Protein AF-A0A920NUJ2-F1 (afdb_monomer)

Nearest PDB structures (foldseek):
  8rxc-assembly1_F  TM=8.677E-01  e=1.951E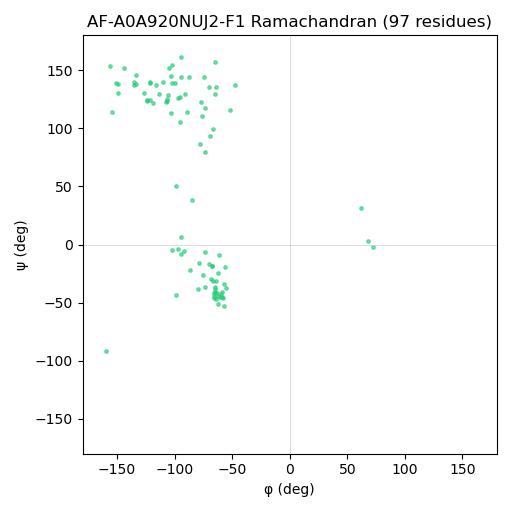-07  Strep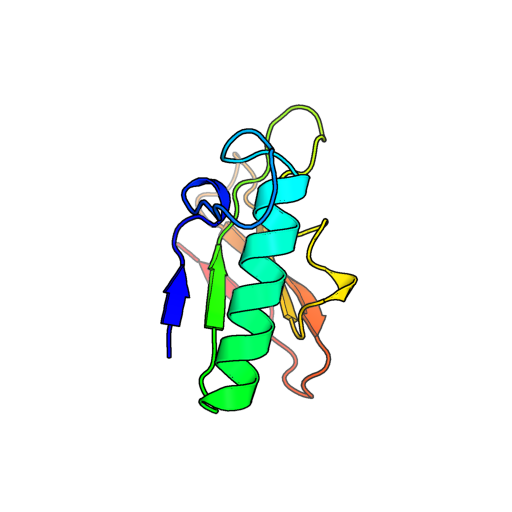tococcus pneumoniae
  4yds-assembly1_A  TM=6.601E-01  e=2.066E-01  Sulfolobus acidocaldarius DSM 639
  8dba-assembly1_L  TM=6.001E-01  e=1.077E-01  Cereibacter sphaeroides
  5ltk-assembly1_A  TM=3.084E-01  e=5.362E+00  Thermochaetoides thermophila DSM 1495
  6qie-assembly1_A  TM=2.986E-01  e=5.723E+00  Thermochaetoides thermophila DSM 1495

Secondary structure (DSSP, 8-state):
-EEES-GGG---TTS---TTSHHHHHHHHHHHHHHHHHHT--EEE--PPPTTS---SHHHHTTTSSEEEEEEE-TTSS-EEEEEEEESSS-----EEE-

pLDDT: mean 84.89, std 12.59, range [47.81, 97.69]

Solvent-accessible surface area (backbone atoms only — not comparable to full-atom values): 6162 Å² total; per-residue (Å²): 115,47,77,42,83,43,46,54,79,44,75,55,89,90,51,100,61,59,75,40,34,66,70,29,41,51,52,48,50,51,51,51,55,51,50,24,66,75,69,75,36,59,72,47,79,32,49,66,80,51,96,82,73,62,58,55,38,56,74,76,42,51,86,80,47,61,64,40,74,44,83,42,67,54,95,92,47,89,42,35,40,49,43,79,80,44,65,78,60,91,75,76,78,76,79,46,80,43,118

Foldseek 3Di:
DEEAQELQQDADPPDPDDRLPLVRSLVSLVVVLVVCVVVVHDYHHDHDQDDPNPGSHVVSCVVVDQWDWDFADDPVDPWTWIDTDHHPDPDDDDIDIHD

Mean predicted aligned error: 5.93 Å

Structure (mmCIF, N/CA/C/O backbone):
data_AF-A0A920NUJ2-F1
#
_entry.id   AF-A0A920NUJ2-F1
#
loop_
_atom_site.group_PDB
_atom_site.id
_atom_site.type_symbol
_atom_site.label_atom_id
_atom_site.label_alt_id
_atom_site.label_comp_id
_atom_site.label_asym_id
_atom_site.label_entity_id
_atom_site.label_seq_id
_atom_site.pdbx_PDB_ins_code
_atom_site.Cartn_x
_atom_site.Cartn_y
_atom_site.Cartn_z
_atom_site.occupancy
_atom_site.B_iso_or_equiv
_atom_site.auth_seq_id
_atom_site.auth_comp_id
_atom_site.auth_asym_id
_atom_site.auth_atom_id
_atom_site.pdbx_PDB_model_num
ATOM 1 N N . MET A 1 1 ? -11.351 -9.003 6.055 1.00 92.31 1 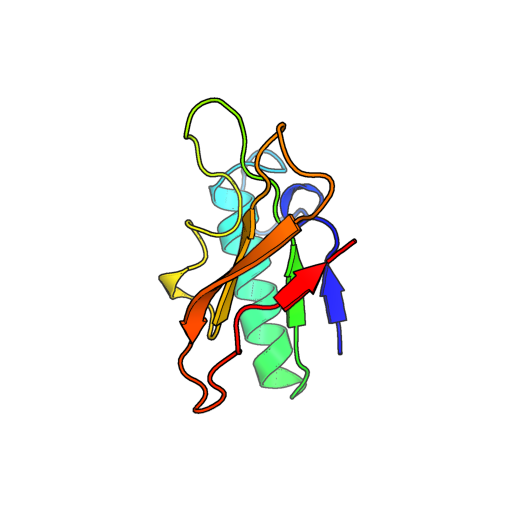MET A N 1
ATOM 2 C CA . MET A 1 1 ? -10.049 -8.631 5.461 1.00 92.31 1 MET A CA 1
ATOM 3 C C . MET A 1 1 ? -10.316 -8.097 4.067 1.00 92.31 1 MET A C 1
ATOM 5 O O . MET A 1 1 ? -11.098 -8.719 3.360 1.00 92.31 1 MET A O 1
ATOM 9 N N . LEU A 1 2 ? -9.716 -6.964 3.705 1.00 96.12 2 LEU A N 1
ATOM 10 C CA . LEU A 1 2 ? -9.812 -6.344 2.380 1.00 96.12 2 LEU A CA 1
ATOM 11 C C . LEU A 1 2 ? -8.422 -6.326 1.735 1.00 96.12 2 LEU A C 1
ATOM 13 O O . LEU A 1 2 ? -7.444 -5.998 2.405 1.00 96.12 2 LEU A O 1
ATOM 17 N N . ILE A 1 3 ? -8.341 -6.659 0.449 1.00 96.19 3 ILE A N 1
ATOM 18 C CA . ILE A 1 3 ? -7.103 -6.593 -0.332 1.00 96.19 3 ILE A CA 1
ATOM 19 C C . ILE A 1 3 ? -7.363 -5.700 -1.542 1.00 96.19 3 ILE A C 1
ATOM 21 O O . ILE A 1 3 ? -8.289 -5.953 -2.309 1.00 96.19 3 ILE A O 1
ATOM 25 N N . LEU A 1 4 ? -6.551 -4.657 -1.693 1.00 93.19 4 LEU A N 1
ATOM 26 C CA . LEU A 1 4 ? -6.557 -3.769 -2.848 1.00 93.19 4 LEU A CA 1
ATOM 27 C C . LEU A 1 4 ? -5.370 -4.126 -3.739 1.00 93.19 4 LEU A C 1
ATOM 29 O O . LEU A 1 4 ? -4.228 -3.921 -3.333 1.00 93.19 4 LEU A O 1
ATOM 33 N N . ASP A 1 5 ? -5.646 -4.641 -4.936 1.00 91.25 5 ASP A N 1
ATOM 34 C CA . ASP A 1 5 ? -4.619 -5.095 -5.886 1.00 91.25 5 ASP A CA 1
ATOM 35 C C . ASP A 1 5 ? -3.784 -3.946 -6.474 1.00 91.25 5 ASP A C 1
ATOM 37 O O . ASP A 1 5 ? -2.596 -4.085 -6.752 1.00 91.25 5 ASP A O 1
ATOM 41 N N . SER A 1 6 ? -4.372 -2.757 -6.601 1.00 89.50 6 SER A N 1
ATOM 42 C CA . SER A 1 6 ? -3.619 -1.568 -6.981 1.00 89.50 6 SER A CA 1
ATOM 43 C C . SER A 1 6 ? -4.298 -0.306 -6.478 1.00 89.50 6 SER A C 1
ATOM 45 O O . SER A 1 6 ? -5.361 0.082 -6.960 1.00 89.50 6 SER A O 1
ATOM 47 N N . ILE A 1 7 ? -3.642 0.393 -5.551 1.00 89.44 7 ILE A N 1
ATOM 48 C CA . ILE A 1 7 ? -4.120 1.695 -5.069 1.00 89.44 7 ILE A CA 1
ATOM 49 C C . ILE A 1 7 ? -4.165 2.754 -6.176 1.00 89.44 7 ILE A C 1
ATOM 51 O O . ILE A 1 7 ? -4.962 3.680 -6.103 1.00 89.44 7 ILE A O 1
ATOM 55 N N . GLN A 1 8 ? -3.353 2.601 -7.228 1.00 86.50 8 GLN A N 1
ATOM 56 C CA . GLN A 1 8 ? -3.343 3.514 -8.372 1.00 86.50 8 GLN A CA 1
ATOM 57 C C . GLN A 1 8 ? -4.633 3.461 -9.207 1.00 86.50 8 GLN A C 1
ATOM 59 O O . GLN A 1 8 ? -4.892 4.388 -9.968 1.00 86.50 8 GLN A O 1
ATOM 64 N N . THR A 1 9 ? -5.429 2.394 -9.071 1.00 88.94 9 THR A N 1
ATOM 65 C CA . THR A 1 9 ? -6.706 2.217 -9.788 1.00 88.94 9 THR A CA 1
ATOM 66 C C . THR A 1 9 ? -7.915 2.748 -9.020 1.00 88.94 9 THR A C 1
ATOM 68 O O . THR A 1 9 ? -9.023 2.750 -9.552 1.00 88.94 9 THR A O 1
ATOM 71 N N . ILE A 1 10 ? -7.715 3.201 -7.779 1.00 90.50 10 ILE A N 1
ATOM 72 C CA . ILE A 1 10 ? -8.778 3.745 -6.937 1.00 90.50 10 ILE A CA 1
ATOM 73 C C . ILE A 1 10 ? -8.814 5.267 -7.085 1.00 90.50 10 ILE A C 1
ATOM 75 O O . ILE A 1 10 ? -7.778 5.922 -7.226 1.00 90.50 10 ILE A O 1
ATOM 79 N N . TYR A 1 11 ? -10.022 5.818 -7.054 1.00 93.56 11 TYR A N 1
ATOM 80 C CA . TYR A 1 11 ? -10.286 7.238 -7.215 1.00 93.56 11 TYR A CA 1
ATOM 81 C C . TYR A 1 11 ? -11.271 7.724 -6.152 1.00 93.56 11 TYR A C 1
ATOM 83 O O . TYR A 1 11 ? -12.176 6.990 -5.753 1.00 93.56 11 TYR A O 1
ATOM 91 N N . SER A 1 12 ? -11.075 8.964 -5.712 1.00 94.81 12 SER A N 1
ATOM 92 C CA . SER A 1 12 ? -11.948 9.677 -4.791 1.00 94.81 12 SER A CA 1
ATOM 93 C C . SER A 1 12 ? -12.356 11.023 -5.384 1.00 94.81 12 SER A C 1
ATOM 95 O O . SER A 1 12 ? -11.500 11.827 -5.764 1.00 94.81 12 SER A O 1
ATOM 97 N N . ASP A 1 13 ? -13.660 11.291 -5.364 1.00 95.19 13 ASP A N 1
ATOM 98 C CA . ASP A 1 13 ? -14.254 12.582 -5.731 1.00 95.19 13 ASP A CA 1
ATOM 99 C C . ASP A 1 13 ? -14.022 13.680 -4.671 1.00 95.19 13 ASP A C 1
ATOM 101 O O . ASP A 1 13 ? -14.356 14.841 -4.892 1.00 95.19 13 ASP A O 1
ATOM 105 N N . ASN A 1 14 ? -13.445 13.349 -3.507 1.00 94.94 14 ASN A N 1
ATOM 106 C CA . ASN A 1 14 ? -13.238 14.315 -2.417 1.00 94.94 14 ASN A CA 1
ATOM 107 C C . ASN A 1 14 ? -12.165 15.368 -2.725 1.00 94.94 14 ASN A C 1
ATOM 109 O O . ASN A 1 14 ? -12.075 16.375 -2.020 1.00 94.94 14 ASN A O 1
ATOM 113 N N . ILE A 1 15 ? -11.316 15.122 -3.723 1.00 94.00 15 ILE A N 1
ATOM 114 C CA . ILE A 1 15 ? -10.250 16.038 -4.120 1.00 94.00 15 ILE A CA 1
ATOM 115 C C . ILE A 1 15 ? -10.225 16.204 -5.638 1.00 94.00 15 ILE A C 1
ATOM 117 O O . ILE A 1 15 ? -10.304 15.233 -6.391 1.00 94.00 15 ILE A O 1
ATOM 121 N N . ASP A 1 16 ? -10.038 17.441 -6.092 1.00 92.62 16 ASP A N 1
ATOM 122 C CA . ASP A 1 16 ? -9.862 17.746 -7.511 1.00 92.62 16 ASP A CA 1
ATOM 123 C C . ASP A 1 16 ? -8.428 17.405 -7.942 1.00 92.62 16 ASP A C 1
ATOM 125 O O . ASP A 1 16 ? -7.495 18.204 -7.833 1.00 92.62 16 ASP A O 1
ATOM 129 N N . SER A 1 17 ? -8.215 16.144 -8.318 1.00 88.06 17 SER A N 1
ATOM 130 C CA . SER A 1 17 ? -6.921 15.666 -8.798 1.00 88.06 17 SER A CA 1
ATOM 131 C C . SER A 1 17 ? -7.057 14.437 -9.688 1.00 88.06 17 SER A C 1
ATOM 133 O O . SER A 1 17 ? -7.989 13.642 -9.557 1.00 88.06 17 SER A O 1
ATOM 135 N N . ILE A 1 18 ? -6.083 14.268 -10.582 1.00 87.19 18 ILE A N 1
ATOM 136 C CA . ILE A 1 18 ? -6.070 13.201 -11.586 1.00 87.19 18 ILE A CA 1
ATOM 137 C C . ILE A 1 18 ? -5.979 11.822 -10.898 1.00 87.19 18 ILE A C 1
ATOM 139 O O . ILE A 1 18 ? -5.144 11.662 -9.997 1.00 87.19 18 ILE A O 1
ATOM 143 N N . PRO A 1 19 ? -6.772 10.816 -11.324 1.00 85.75 19 PRO A N 1
ATOM 144 C CA . PRO A 1 19 ? -6.646 9.427 -10.876 1.00 85.75 19 PRO A CA 1
ATOM 145 C C . PRO A 1 19 ? -5.202 8.914 -10.920 1.00 85.75 19 PRO A C 1
ATOM 147 O O . PRO A 1 19 ? -4.455 9.194 -11.856 1.00 85.75 19 PRO A O 1
ATOM 150 N N . GLY A 1 20 ? -4.785 8.187 -9.883 1.00 82.56 20 GLY A N 1
ATOM 151 C CA . GLY A 1 20 ? -3.414 7.676 -9.765 1.00 82.56 20 GLY A CA 1
ATOM 152 C C . GLY A 1 20 ? -2.345 8.733 -9.448 1.00 82.56 20 GLY A C 1
ATOM 153 O O . GLY A 1 20 ? -1.183 8.377 -9.246 1.00 82.56 20 GLY A O 1
ATOM 154 N N . SER A 1 21 ? -2.702 10.021 -9.351 1.00 86.62 21 SER A N 1
ATOM 155 C CA . SER A 1 21 ? -1.784 11.043 -8.840 1.00 86.62 21 SER A CA 1
ATOM 156 C C . SER A 1 21 ? -1.437 10.791 -7.363 1.00 86.62 21 SER A C 1
ATOM 158 O O . SER A 1 21 ? -2.217 10.173 -6.632 1.00 86.62 21 SER A O 1
ATOM 160 N N . PRO A 1 22 ? -0.300 11.313 -6.862 1.00 86.25 22 PRO A N 1
ATOM 161 C CA . PRO A 1 22 ? 0.036 11.200 -5.444 1.00 86.25 22 PRO A CA 1
ATOM 162 C C . PRO A 1 22 ? -1.071 11.746 -4.520 1.00 86.25 22 PRO A C 1
ATOM 164 O O . PRO A 1 22 ? -1.346 11.167 -3.473 1.00 86.25 22 PRO A O 1
ATOM 167 N N . GLY A 1 23 ? -1.749 12.832 -4.905 1.00 89.94 23 GLY A N 1
ATOM 168 C CA . GLY A 1 23 ? -2.891 13.359 -4.148 1.00 89.94 23 GLY A CA 1
ATOM 169 C C . GLY A 1 23 ? -3.997 12.315 -3.972 1.00 89.94 23 GLY A C 1
ATOM 170 O O . GLY A 1 23 ? -4.365 12.011 -2.837 1.00 89.94 23 GLY A O 1
ATOM 171 N N . GLN A 1 24 ? -4.442 11.706 -5.079 1.00 90.81 24 GLN A N 1
ATOM 172 C CA . GLN A 1 24 ? -5.453 10.638 -5.082 1.00 90.81 24 GLN A CA 1
ATOM 173 C C . GLN A 1 24 ? -5.046 9.436 -4.230 1.00 90.81 24 GLN A C 1
ATOM 175 O O . GLN A 1 24 ? -5.837 8.963 -3.416 1.00 90.81 24 GLN A O 1
ATOM 180 N N . ILE A 1 25 ? -3.803 8.965 -4.362 1.00 90.25 25 ILE A N 1
ATOM 181 C CA . ILE A 1 25 ? -3.317 7.792 -3.619 1.00 90.25 25 ILE A CA 1
ATOM 182 C C . ILE A 1 25 ? -3.326 8.053 -2.110 1.00 90.25 25 ILE A C 1
ATOM 184 O O . ILE A 1 25 ? -3.736 7.181 -1.339 1.00 90.25 25 ILE A O 1
ATOM 188 N N . ARG A 1 26 ? -2.901 9.248 -1.675 1.00 90.88 26 ARG A N 1
ATOM 189 C CA . ARG A 1 26 ? -2.916 9.626 -0.255 1.00 90.88 26 ARG A CA 1
ATOM 190 C C . ARG A 1 26 ? -4.340 9.693 0.289 1.00 90.88 26 ARG A C 1
ATOM 192 O O . ARG A 1 26 ? -4.593 9.149 1.360 1.00 90.88 26 ARG A O 1
ATOM 199 N N . GLU A 1 27 ? -5.242 10.335 -0.445 1.00 93.94 27 GLU A N 1
ATOM 200 C CA . GLU A 1 27 ? -6.643 10.480 -0.050 1.00 93.94 27 GLU A CA 1
ATOM 201 C C . GLU A 1 27 ? -7.335 9.117 0.066 1.00 93.94 27 GLU A C 1
ATOM 203 O O . GLU A 1 27 ? -7.869 8.778 1.123 1.00 93.94 27 GLU A O 1
ATOM 208 N N . CYS A 1 28 ? -7.230 8.277 -0.967 1.00 94.00 28 CYS A N 1
ATOM 209 C CA . CYS A 1 28 ? -7.784 6.925 -0.941 1.00 94.00 28 CYS A CA 1
ATOM 210 C C . CYS A 1 28 ? -7.186 6.101 0.212 1.00 94.00 28 CYS A C 1
ATOM 212 O O . CYS A 1 28 ? -7.913 5.458 0.969 1.00 94.00 28 CYS A O 1
ATOM 214 N N . GLY A 1 29 ? -5.862 6.158 0.405 1.00 93.62 29 GLY A N 1
ATOM 215 C CA . GLY A 1 29 ? -5.181 5.480 1.509 1.00 93.62 29 GLY A CA 1
ATOM 216 C C . GLY A 1 29 ? -5.686 5.914 2.891 1.00 93.62 29 GLY A C 1
ATOM 217 O O . GLY A 1 29 ? -5.894 5.067 3.762 1.00 93.62 29 GLY A O 1
ATOM 218 N N . GLN A 1 30 ? -5.942 7.211 3.090 1.00 94.69 30 GLN A N 1
ATOM 219 C CA . GLN A 1 30 ? -6.504 7.738 4.335 1.00 94.69 30 GLN A CA 1
ATOM 220 C C . GLN A 1 30 ? -7.933 7.240 4.572 1.00 94.69 30 GLN A C 1
ATOM 222 O O . GLN A 1 30 ? -8.267 6.863 5.698 1.00 94.69 30 GLN A O 1
ATOM 227 N N . GLN A 1 31 ? -8.767 7.193 3.531 1.00 95.94 31 GLN A N 1
ATOM 228 C CA . GLN A 1 31 ? -10.125 6.659 3.639 1.00 95.94 31 GLN A CA 1
ATOM 229 C C . GLN A 1 31 ? -10.120 5.179 4.025 1.00 95.94 31 GLN A C 1
ATOM 231 O O . GLN A 1 31 ? -10.837 4.783 4.945 1.00 95.94 31 GLN A O 1
ATOM 236 N N . PHE A 1 32 ? -9.260 4.368 3.400 1.00 95.81 32 PHE A N 1
ATOM 237 C CA . PHE A 1 32 ? -9.131 2.954 3.751 1.00 95.81 32 PHE A CA 1
ATOM 238 C C . PHE A 1 32 ? -8.603 2.739 5.171 1.00 95.81 32 PHE A C 1
ATOM 240 O O . PHE A 1 32 ? -9.075 1.831 5.852 1.00 95.81 32 PHE A O 1
ATOM 247 N N . LEU A 1 33 ? -7.678 3.578 5.649 1.00 94.88 33 LEU A N 1
ATOM 248 C CA . LEU A 1 33 ? -7.206 3.543 7.037 1.00 94.88 33 LEU A CA 1
ATOM 249 C C . LEU A 1 33 ? -8.318 3.895 8.036 1.00 94.88 33 LEU A C 1
ATOM 251 O O . LEU A 1 33 ? -8.426 3.290 9.100 1.00 94.88 33 LEU A O 1
ATOM 255 N N . THR A 1 34 ? -9.148 4.886 7.723 1.00 96.19 34 THR A N 1
ATOM 256 C CA . THR A 1 34 ? -10.291 5.241 8.573 1.00 96.19 34 THR A CA 1
ATOM 257 C C . THR A 1 34 ? -11.319 4.110 8.590 1.00 96.19 34 THR A C 1
ATOM 259 O O . THR A 1 34 ? -11.752 3.684 9.662 1.00 96.19 34 THR A O 1
ATOM 262 N N . MET A 1 35 ? -11.646 3.564 7.417 1.00 96.94 35 MET A N 1
ATOM 263 C CA . MET A 1 35 ? -12.566 2.438 7.261 1.00 96.94 35 MET A CA 1
ATOM 264 C C . MET A 1 35 ? -12.070 1.192 8.008 1.00 96.94 35 MET A C 1
ATOM 266 O O . MET A 1 35 ? -12.862 0.541 8.691 1.00 96.94 35 MET A O 1
ATOM 270 N N . SER A 1 36 ? -10.771 0.882 7.937 1.00 96.06 36 SER A N 1
ATOM 271 C CA . SER A 1 36 ? -10.182 -0.276 8.619 1.00 96.06 36 SER A CA 1
ATOM 272 C C . SER A 1 36 ? -10.369 -0.194 10.133 1.00 96.06 36 SER A C 1
ATOM 274 O O . SER A 1 36 ? -10.813 -1.163 10.750 1.00 96.06 36 SER A O 1
ATOM 276 N N . LYS A 1 37 ? -10.121 0.985 10.719 1.00 94.75 37 LYS A N 1
ATOM 277 C CA . LYS A 1 37 ? -10.304 1.255 12.151 1.00 94.75 37 LYS A CA 1
ATOM 278 C C . LYS A 1 37 ? -11.767 1.181 12.571 1.00 94.75 37 LYS A C 1
ATOM 280 O O . LYS A 1 37 ? -12.066 0.578 13.594 1.00 94.75 37 LYS A O 1
ATOM 285 N N . GLN A 1 38 ? -12.669 1.770 11.787 1.00 97.69 38 GLN A N 1
ATOM 286 C CA . GLN A 1 38 ? -14.103 1.785 12.090 1.00 97.69 38 GLN A CA 1
ATOM 287 C C . GLN A 1 38 ? -14.7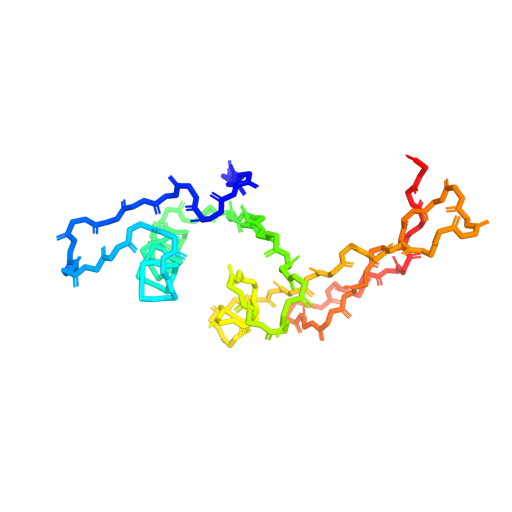24 0.386 12.056 1.00 97.69 38 GLN A C 1
ATOM 289 O O . GLN A 1 38 ? -15.566 0.071 12.890 1.00 97.69 38 GLN A O 1
ATOM 294 N N . ASN A 1 39 ? -14.296 -0.454 11.113 1.00 97.50 39 ASN A N 1
ATOM 295 C CA . ASN A 1 39 ? -14.863 -1.787 10.916 1.00 97.50 39 ASN A CA 1
ATOM 296 C C . ASN A 1 39 ? -14.054 -2.904 11.596 1.00 97.50 39 ASN A C 1
ATOM 298 O O . ASN A 1 39 ? -14.453 -4.065 11.537 1.00 97.50 39 ASN A O 1
ATOM 302 N N . GLY A 1 40 ? -12.906 -2.590 12.205 1.00 95.75 40 GLY A N 1
ATOM 303 C CA . GLY A 1 40 ? -12.022 -3.584 12.820 1.00 95.75 40 GLY A CA 1
ATOM 304 C C . GLY A 1 40 ? -11.458 -4.603 11.822 1.00 95.75 40 GLY A C 1
ATOM 305 O O . GLY A 1 40 ? -11.249 -5.763 12.173 1.00 95.75 40 GLY A O 1
ATOM 306 N N . VAL A 1 41 ? -11.236 -4.205 10.564 1.00 95.94 41 VAL A N 1
ATOM 307 C CA . VAL A 1 41 ? -10.772 -5.105 9.495 1.00 95.94 41 VAL A CA 1
ATOM 308 C C . VAL A 1 41 ? -9.340 -4.798 9.078 1.00 95.94 41 VAL A C 1
ATOM 310 O O . VAL A 1 41 ? -8.963 -3.647 8.903 1.00 95.94 41 VAL A O 1
ATOM 313 N N . SER A 1 42 ? -8.544 -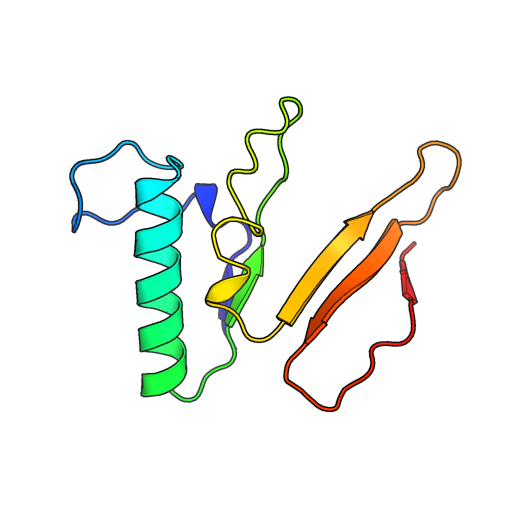5.841 8.833 1.00 94.81 42 SER A N 1
ATOM 314 C CA . SER A 1 42 ? -7.240 -5.680 8.181 1.00 94.81 42 SER A CA 1
ATOM 315 C C . SER A 1 42 ? -7.413 -5.301 6.704 1.00 94.81 42 SER A C 1
ATOM 317 O O . SER A 1 42 ? -8.241 -5.902 6.003 1.00 94.81 42 SER A O 1
ATOM 319 N N . VAL A 1 43 ? -6.623 -4.322 6.251 1.00 95.62 43 VAL A N 1
ATOM 320 C CA . VAL A 1 43 ? -6.558 -3.850 4.863 1.00 95.62 43 VAL A CA 1
ATOM 321 C C . VAL A 1 43 ? -5.130 -4.006 4.350 1.00 95.62 43 VAL A C 1
ATOM 323 O O . VAL A 1 43 ? -4.194 -3.466 4.937 1.00 95.62 43 VAL A O 1
ATOM 326 N N . ILE A 1 44 ? -4.973 -4.723 3.239 1.00 94.94 44 ILE A N 1
ATOM 327 C CA . ILE A 1 44 ? -3.711 -4.840 2.506 1.00 94.94 44 ILE A CA 1
ATOM 328 C C . ILE A 1 44 ? -3.824 -3.998 1.242 1.00 94.94 44 ILE A C 1
ATOM 330 O O . ILE A 1 44 ? -4.782 -4.134 0.484 1.00 94.94 44 ILE A O 1
ATOM 334 N N . VAL A 1 45 ? -2.834 -3.137 1.018 1.00 92.94 45 VAL A N 1
ATOM 335 C CA . VAL A 1 45 ? -2.785 -2.240 -0.136 1.00 92.94 45 VAL A CA 1
ATOM 336 C C . VAL A 1 45 ? -1.556 -2.561 -0.968 1.00 92.94 45 VAL A C 1
ATOM 338 O O . VAL A 1 45 ? -0.433 -2.491 -0.470 1.00 92.94 45 VAL A O 1
ATOM 341 N N . ILE A 1 46 ? -1.770 -2.894 -2.236 1.00 91.62 46 ILE A N 1
ATOM 342 C CA . ILE A 1 46 ? -0.706 -3.161 -3.199 1.00 91.62 46 ILE A CA 1
ATOM 343 C C . ILE A 1 46 ? -0.502 -1.911 -4.061 1.00 91.62 46 ILE A C 1
ATOM 345 O O . ILE A 1 46 ? -1.443 -1.207 -4.438 1.00 91.62 46 ILE A O 1
ATOM 349 N N . GLY A 1 47 ? 0.762 -1.599 -4.336 1.00 87.81 47 GLY A N 1
ATOM 350 C CA . GLY A 1 47 ? 1.141 -0.462 -5.162 1.00 87.81 47 GLY A CA 1
ATOM 351 C C . GLY A 1 47 ? 2.429 -0.737 -5.921 1.00 87.81 47 GLY A C 1
ATOM 352 O O . GLY A 1 47 ? 3.436 -1.129 -5.336 1.00 87.81 47 GLY A O 1
ATOM 353 N N . HIS A 1 48 ? 2.399 -0.486 -7.227 1.00 81.25 48 HIS A N 1
ATOM 354 C CA . HIS A 1 48 ? 3.561 -0.619 -8.102 1.00 81.25 48 HIS A CA 1
ATOM 355 C C . HIS A 1 48 ? 4.569 0.525 -7.907 1.00 81.25 48 HIS A C 1
ATOM 357 O O . HIS A 1 48 ? 4.190 1.678 -7.695 1.00 81.25 48 HIS A O 1
ATOM 363 N N . VAL A 1 49 ? 5.862 0.206 -8.010 1.00 78.44 49 VAL A N 1
ATOM 364 C CA . VAL A 1 49 ? 6.954 1.191 -8.048 1.00 78.44 49 VAL A CA 1
ATOM 365 C C . VAL A 1 49 ? 7.330 1.435 -9.511 1.00 78.44 49 VAL A C 1
ATOM 367 O O . VAL A 1 49 ? 7.595 0.486 -10.246 1.00 78.44 49 VAL A O 1
ATOM 370 N N . THR A 1 50 ? 7.337 2.694 -9.952 1.00 69.06 50 THR A N 1
ATOM 371 C CA . THR A 1 50 ? 7.651 3.074 -11.341 1.00 69.06 50 THR A CA 1
ATOM 372 C C . THR A 1 50 ? 9.133 3.438 -11.520 1.00 69.06 50 THR A C 1
ATOM 374 O O . THR A 1 50 ? 9.854 3.706 -10.557 1.00 69.06 50 THR A O 1
ATOM 377 N N . LYS A 1 51 ? 9.605 3.416 -12.777 1.00 56.97 51 LYS A N 1
ATOM 378 C CA . LYS A 1 51 ? 11.032 3.451 -13.163 1.00 56.97 51 LYS A CA 1
ATOM 379 C C . LYS A 1 51 ? 11.777 4.762 -12.858 1.00 56.97 51 LYS A C 1
ATOM 381 O O . LYS A 1 51 ? 13.000 4.743 -12.817 1.00 56.97 51 LYS A O 1
ATOM 386 N N . GLU A 1 52 ? 11.080 5.874 -12.627 1.00 57.75 52 GLU A N 1
ATOM 387 C CA . GLU A 1 52 ? 11.703 7.202 -12.451 1.00 57.75 52 GLU A CA 1
ATOM 388 C C . GLU A 1 52 ? 11.962 7.587 -10.984 1.00 57.75 52 GLU A C 1
ATOM 390 O O . GLU A 1 52 ? 12.313 8.724 -10.687 1.00 57.75 52 GLU A O 1
ATOM 395 N N . GLY A 1 53 ? 11.750 6.682 -10.023 1.00 47.81 53 GLY A N 1
ATOM 396 C CA . GLY A 1 53 ? 11.875 7.028 -8.599 1.00 47.81 53 GLY A CA 1
ATOM 397 C C . GLY A 1 53 ? 10.788 7.993 -8.098 1.00 47.81 53 GLY A C 1
ATOM 398 O O . GLY A 1 53 ? 10.769 8.339 -6.914 1.00 47.81 53 GLY A O 1
ATOM 399 N N . ILE A 1 54 ? 9.835 8.363 -8.964 1.00 48.62 54 ILE A N 1
ATOM 400 C CA . ILE A 1 54 ? 8.556 8.979 -8.609 1.00 48.62 54 ILE A CA 1
ATOM 401 C C . ILE A 1 54 ? 7.698 7.874 -7.994 1.00 48.62 54 ILE A C 1
ATOM 403 O O . ILE A 1 54 ? 6.894 7.208 -8.639 1.00 48.62 54 ILE A O 1
ATOM 407 N N . ILE A 1 55 ? 7.969 7.601 -6.725 1.00 52.16 55 ILE A N 1
ATOM 408 C CA . ILE A 1 55 ? 7.350 6.524 -5.966 1.00 52.16 55 ILE A CA 1
ATOM 409 C C . ILE A 1 55 ? 5.876 6.872 -5.730 1.00 52.16 55 ILE A C 1
ATOM 411 O O . ILE A 1 55 ? 5.524 7.549 -4.767 1.00 52.16 55 ILE A O 1
ATOM 415 N N . ALA A 1 56 ? 5.016 6.395 -6.624 1.00 54.06 56 ALA A N 1
ATOM 416 C CA . ALA A 1 56 ? 3.572 6.603 -6.605 1.00 54.06 56 ALA A CA 1
ATOM 417 C C . ALA A 1 56 ? 2.826 5.395 -6.010 1.00 54.06 56 ALA A C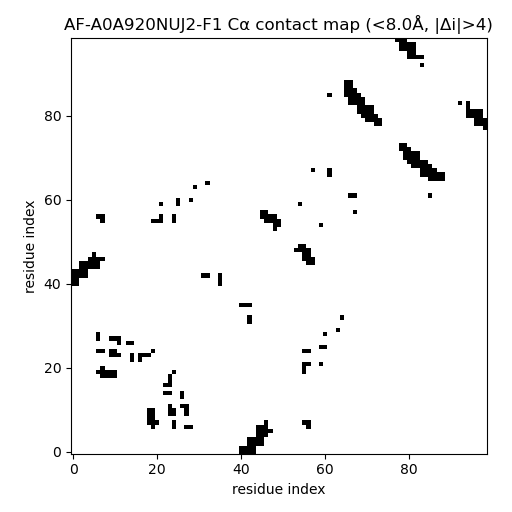 1
ATOM 419 O O . ALA A 1 56 ? 1.903 4.869 -6.615 1.00 54.06 56 ALA A O 1
ATOM 420 N N . GLY A 1 57 ? 3.215 4.903 -4.833 1.00 61.91 57 GLY A N 1
ATOM 421 C CA . GLY A 1 57 ? 2.445 3.831 -4.188 1.00 61.91 57 GLY A CA 1
ATOM 422 C C . GLY A 1 57 ? 2.711 3.728 -2.687 1.00 61.91 57 GLY A C 1
ATOM 423 O O . GLY A 1 57 ? 2.069 4.448 -1.928 1.00 61.91 57 GLY A O 1
ATOM 424 N N . PRO A 1 58 ? 3.668 2.907 -2.215 1.00 58.66 58 PRO A N 1
ATOM 425 C CA . PRO A 1 58 ? 3.801 2.632 -0.778 1.00 58.66 58 PRO A CA 1
ATOM 426 C C . PRO A 1 58 ? 4.525 3.721 0.025 1.00 58.66 58 PRO A C 1
ATOM 428 O O . PRO A 1 58 ? 4.117 4.022 1.139 1.00 58.66 58 PRO A O 1
ATOM 431 N N . LYS A 1 59 ? 5.582 4.351 -0.514 1.00 74.94 59 LYS A N 1
ATOM 432 C CA . LYS A 1 59 ? 6.418 5.310 0.250 1.00 74.94 59 LYS A CA 1
ATOM 433 C C . LYS A 1 59 ? 5.656 6.555 0.691 1.00 74.94 59 LYS A C 1
ATOM 435 O O . LYS A 1 59 ? 5.913 7.117 1.749 1.00 74.94 59 LYS A O 1
ATOM 440 N N . MET A 1 60 ? 4.682 6.971 -0.109 1.00 79.38 60 MET A N 1
ATOM 441 C CA . MET A 1 60 ? 3.790 8.068 0.248 1.00 79.38 60 MET A CA 1
ATOM 442 C C . MET A 1 60 ? 2.884 7.714 1.433 1.00 79.38 60 MET A C 1
ATOM 444 O O . MET A 1 60 ? 2.553 8.597 2.216 1.00 79.38 60 MET A O 1
ATOM 448 N N . LEU A 1 61 ? 2.515 6.440 1.566 1.00 86.81 61 LEU A N 1
ATOM 449 C CA . LEU A 1 61 ? 1.672 5.916 2.639 1.00 86.81 61 LEU A CA 1
ATOM 450 C C . LEU A 1 61 ? 2.499 5.360 3.812 1.00 86.81 61 LEU A C 1
ATOM 452 O O . LEU A 1 61 ? 1.942 5.046 4.855 1.00 86.81 61 LEU A O 1
ATOM 456 N N . GLU A 1 62 ? 3.826 5.256 3.681 1.00 87.62 62 GLU A N 1
ATOM 457 C CA . GLU A 1 62 ? 4.722 4.557 4.621 1.00 87.62 62 GLU A CA 1
ATOM 458 C C . GLU A 1 62 ? 4.626 5.084 6.058 1.00 87.62 62 GLU A C 1
ATOM 460 O O . GLU A 1 62 ? 4.701 4.319 7.022 1.00 87.62 62 GLU A O 1
ATOM 465 N N . HIS A 1 63 ? 4.395 6.384 6.227 1.00 86.00 63 HIS A N 1
ATOM 466 C CA . HIS A 1 63 ? 4.184 6.978 7.546 1.00 86.00 63 HIS A CA 1
ATOM 467 C C . HIS A 1 63 ? 2.789 6.677 8.121 1.00 86.00 63 HIS A C 1
ATOM 469 O O . HIS A 1 63 ? 2.652 6.606 9.338 1.00 86.00 63 HIS A O 1
ATOM 475 N N . MET A 1 64 ? 1.789 6.434 7.270 1.00 88.94 64 MET A N 1
ATOM 476 C CA . MET A 1 64 ? 0.382 6.223 7.632 1.00 88.94 64 MET A CA 1
ATOM 477 C C . MET A 1 64 ? 0.047 4.766 7.980 1.00 88.94 64 MET A C 1
ATOM 479 O O . MET A 1 64 ? -0.955 4.519 8.644 1.00 88.94 64 MET A O 1
ATOM 483 N N . VAL A 1 65 ? 0.849 3.805 7.511 1.00 90.44 65 VAL A N 1
ATOM 484 C CA . VAL A 1 65 ? 0.554 2.366 7.626 1.00 90.44 65 VAL A CA 1
ATOM 485 C C . VAL A 1 65 ? 1.350 1.678 8.731 1.00 90.44 65 VAL A C 1
ATOM 487 O O . VAL A 1 65 ? 2.465 2.086 9.061 1.00 90.44 65 VAL A O 1
ATOM 490 N N . ASP A 1 66 ? 0.807 0.584 9.259 1.00 91.69 66 ASP A N 1
ATOM 491 C CA . ASP A 1 66 ? 1.449 -0.212 10.310 1.00 91.69 66 ASP A CA 1
ATOM 492 C C . ASP A 1 66 ? 2.631 -1.035 9.790 1.00 91.69 66 ASP A C 1
ATOM 494 O O . ASP A 1 66 ? 3.636 -1.202 10.480 1.00 91.69 66 ASP A O 1
ATOM 498 N N . THR A 1 67 ? 2.523 -1.550 8.562 1.00 91.44 67 THR A N 1
ATOM 499 C CA . THR A 1 67 ? 3.530 -2.421 7.946 1.00 91.44 67 THR A CA 1
ATOM 500 C C . THR A 1 67 ? 3.804 -2.001 6.508 1.00 91.44 67 THR A C 1
ATOM 502 O O . THR A 1 67 ? 2.879 -1.725 5.749 1.00 91.44 67 THR A O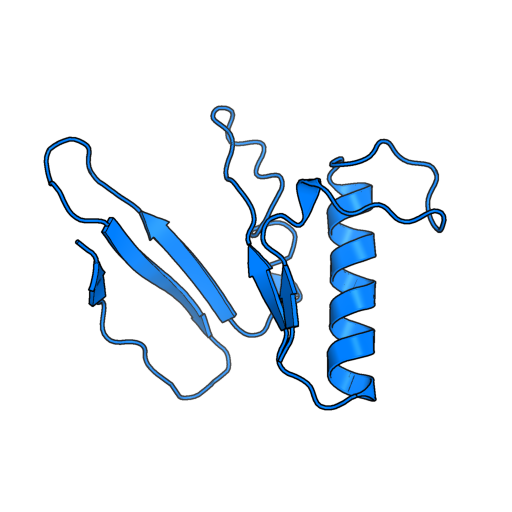 1
ATOM 505 N N . VAL A 1 68 ? 5.082 -1.987 6.122 1.00 91.19 68 VAL A N 1
ATOM 506 C CA . VAL A 1 68 ? 5.523 -1.786 4.734 1.00 91.19 68 VAL A CA 1
ATOM 507 C C . VAL A 1 68 ? 6.389 -2.958 4.311 1.00 91.19 68 VAL A C 1
ATOM 509 O O . VAL A 1 68 ? 7.401 -3.248 4.955 1.00 91.19 68 VAL A O 1
ATOM 512 N N . LEU A 1 69 ? 5.997 -3.598 3.212 1.00 91.06 69 LEU A N 1
ATOM 513 C CA . LEU A 1 69 ? 6.698 -4.720 2.602 1.00 91.06 69 LEU A CA 1
ATOM 514 C C . LEU A 1 69 ? 7.076 -4.366 1.163 1.00 91.06 69 LEU A C 1
ATOM 516 O O . LEU A 1 69 ? 6.277 -3.776 0.439 1.00 91.06 69 LEU A O 1
ATOM 520 N N . TYR A 1 70 ? 8.273 -4.763 0.749 1.00 89.31 70 TYR A N 1
ATOM 521 C CA . TYR A 1 70 ? 8.740 -4.668 -0.630 1.00 89.31 70 TYR A CA 1
ATOM 522 C C . TYR A 1 70 ? 8.927 -6.066 -1.195 1.00 89.31 70 TYR A C 1
ATOM 524 O O . TYR A 1 70 ? 9.595 -6.891 -0.578 1.00 89.31 70 TYR A O 1
ATOM 532 N N . LEU A 1 71 ? 8.355 -6.327 -2.366 1.00 89.62 71 LEU A N 1
ATOM 533 C CA . LEU A 1 71 ? 8.647 -7.531 -3.131 1.00 89.62 71 LEU A CA 1
ATOM 534 C C . LEU A 1 71 ? 9.733 -7.194 -4.154 1.00 89.62 71 LEU A C 1
ATOM 536 O O . LEU A 1 71 ? 9.486 -6.504 -5.141 1.00 89.62 71 LEU A O 1
ATOM 540 N N . GLU A 1 72 ? 10.948 -7.647 -3.882 1.00 87.12 72 GLU A N 1
ATOM 541 C CA . GLU A 1 72 ? 12.139 -7.387 -4.687 1.00 87.12 72 GLU A CA 1
ATOM 542 C C . GLU A 1 72 ? 12.502 -8.644 -5.487 1.00 87.12 72 GLU A C 1
ATOM 544 O O . GLU A 1 72 ? 12.215 -9.765 -5.075 1.00 87.12 72 GLU A O 1
ATOM 549 N N . GLY A 1 73 ? 13.145 -8.493 -6.642 1.00 87.88 73 GLY A N 1
ATOM 550 C CA . GLY A 1 73 ? 13.697 -9.633 -7.371 1.00 87.88 73 GLY A CA 1
ATOM 551 C C . GLY A 1 73 ? 14.912 -9.227 -8.179 1.00 87.88 73 GLY A C 1
ATOM 552 O O . GLY A 1 73 ? 14.921 -8.161 -8.794 1.00 87.88 73 GLY A O 1
ATOM 553 N N . ASP A 1 74 ? 15.922 -10.085 -8.163 1.00 86.38 74 ASP A N 1
ATOM 554 C CA . ASP A 1 74 ? 17.102 -9.953 -9.004 1.00 86.38 74 ASP A CA 1
ATOM 555 C C . ASP A 1 74 ? 16.851 -10.722 -10.309 1.00 86.38 74 ASP A C 1
ATOM 557 O O . ASP A 1 74 ? 16.481 -11.894 -10.237 1.00 86.38 74 ASP A O 1
ATOM 561 N N . PRO A 1 75 ? 17.067 -10.123 -11.492 1.00 86.38 75 PRO A N 1
ATOM 562 C CA . PRO A 1 75 ? 16.876 -10.812 -12.769 1.00 86.38 75 PRO A CA 1
ATOM 563 C C . PRO A 1 75 ? 17.678 -12.113 -12.927 1.00 86.38 75 PRO A C 1
ATOM 565 O O . PRO A 1 75 ? 17.358 -12.920 -13.793 1.00 86.38 75 PRO A O 1
ATOM 568 N N . ARG A 1 76 ? 18.734 -12.317 -12.128 1.00 93.19 76 ARG A N 1
ATOM 569 C CA . ARG A 1 76 ? 19.573 -13.524 -12.151 1.00 93.19 76 ARG A CA 1
ATOM 570 C C . ARG A 1 76 ? 18.954 -14.714 -11.423 1.00 93.19 76 ARG A C 1
ATOM 572 O O . ARG A 1 76 ? 19.439 -15.830 -11.591 1.00 93.19 76 ARG A O 1
ATOM 579 N N . PHE A 1 77 ? 17.940 -14.488 -10.592 1.00 90.25 77 PHE A N 1
ATOM 580 C CA . PHE A 1 77 ? 17.332 -15.525 -9.772 1.00 90.25 77 PHE A CA 1
ATOM 581 C C . PHE A 1 77 ? 15.841 -15.665 -10.076 1.00 90.25 77 PHE A C 1
ATOM 583 O O . PHE A 1 77 ? 15.119 -14.679 -10.186 1.00 90.25 77 PHE A O 1
ATOM 590 N N . ASP A 1 78 ? 15.366 -16.907 -10.130 1.00 90.31 78 ASP A N 1
ATOM 591 C CA . ASP A 1 78 ? 13.954 -17.245 -10.355 1.00 90.31 78 ASP A CA 1
ATOM 592 C C . ASP A 1 78 ? 13.138 -17.231 -9.049 1.00 90.31 78 ASP A C 1
ATOM 594 O O . ASP A 1 78 ? 12.336 -18.114 -8.766 1.00 90.31 78 ASP A O 1
ATOM 598 N N . HIS A 1 79 ? 13.435 -16.280 -8.165 1.00 89.81 79 HIS A N 1
ATOM 599 C CA . HIS A 1 79 ? 12.670 -16.081 -6.942 1.00 89.81 79 HIS A CA 1
ATOM 600 C C . HIS A 1 79 ? 12.572 -14.600 -6.595 1.00 89.81 79 HIS A C 1
ATOM 602 O O . HIS A 1 79 ? 13.451 -13.793 -6.913 1.00 89.81 79 HIS A O 1
ATOM 608 N N . ARG A 1 80 ? 11.493 -14.244 -5.901 1.00 90.44 80 ARG A N 1
ATOM 609 C CA . ARG A 1 80 ? 11.287 -12.915 -5.323 1.00 90.44 80 ARG A CA 1
ATOM 610 C C . ARG A 1 80 ? 11.542 -12.958 -3.819 1.00 90.44 80 ARG A C 1
ATOM 612 O O . ARG A 1 80 ? 11.226 -13.939 -3.147 1.00 90.44 80 ARG A O 1
ATOM 619 N N . VAL A 1 81 ? 12.090 -11.877 -3.280 1.00 90.69 81 VAL A N 1
ATOM 620 C CA . VAL A 1 81 ? 12.341 -11.685 -1.851 1.00 90.69 81 VAL A CA 1
ATOM 621 C C . VAL A 1 81 ? 11.341 -10.671 -1.314 1.00 90.69 81 VAL A C 1
ATOM 623 O O . VAL A 1 81 ? 11.294 -9.535 -1.780 1.00 90.69 81 VAL A O 1
ATOM 626 N N . LEU A 1 82 ? 10.561 -11.063 -0.307 1.00 91.12 82 LEU A N 1
ATOM 627 C CA . LEU A 1 82 ? 9.700 -10.136 0.424 1.00 91.12 82 LEU A CA 1
ATOM 628 C C . LEU A 1 82 ? 10.476 -9.540 1.603 1.00 91.12 82 LEU A C 1
ATOM 630 O O . LEU A 1 82 ? 10.844 -10.245 2.545 1.00 91.12 82 LEU A O 1
ATOM 634 N N . ARG A 1 83 ? 10.729 -8.234 1.554 1.00 87.88 83 ARG A N 1
ATOM 635 C CA . ARG A 1 83 ? 11.484 -7.481 2.555 1.00 87.88 83 ARG A CA 1
ATOM 636 C C . ARG A 1 83 ? 10.559 -6.608 3.390 1.00 87.88 83 ARG A C 1
ATOM 638 O O . ARG A 1 83 ? 9.877 -5.732 2.867 1.00 87.88 83 ARG A O 1
ATOM 645 N N . GLN A 1 84 ? 10.597 -6.790 4.705 1.00 89.56 84 GLN A N 1
ATOM 646 C CA . GLN A 1 84 ? 9.936 -5.899 5.654 1.00 89.56 84 GLN A CA 1
ATOM 647 C C . GLN A 1 84 ? 10.761 -4.617 5.832 1.00 89.56 84 GLN A C 1
ATOM 649 O O . GLN A 1 84 ? 11.937 -4.678 6.188 1.00 89.56 84 GLN A O 1
ATOM 654 N N . LYS A 1 85 ? 10.156 -3.455 5.565 1.00 87.94 85 LYS A N 1
ATOM 655 C CA . LYS A 1 85 ? 10.781 -2.135 5.756 1.00 87.94 85 LYS A CA 1
ATOM 656 C C . LYS A 1 85 ? 10.361 -1.477 7.066 1.00 87.94 85 LYS A C 1
ATOM 658 O O . LYS A 1 85 ? 11.202 -0.906 7.752 1.00 87.94 85 LYS A O 1
ATOM 663 N N . LYS A 1 86 ? 9.068 -1.551 7.384 1.00 88.25 86 LYS A N 1
ATOM 664 C CA . LYS A 1 86 ? 8.449 -1.001 8.595 1.00 88.25 86 LYS A CA 1
ATOM 665 C C . LYS A 1 86 ? 7.498 -2.042 9.168 1.00 88.25 86 LYS A C 1
ATOM 667 O O . LYS A 1 86 ? 6.779 -2.683 8.405 1.00 88.25 86 LYS A O 1
ATOM 672 N N . THR A 1 87 ? 7.481 -2.169 10.488 1.00 89.31 87 THR A N 1
ATOM 673 C CA . THR A 1 87 ? 6.418 -2.833 11.243 1.00 89.31 87 THR A CA 1
ATOM 674 C C . THR A 1 87 ? 6.286 -2.180 12.603 1.00 89.31 87 THR A C 1
ATOM 676 O O . THR A 1 87 ? 7.295 -1.867 13.232 1.00 89.31 87 THR A O 1
ATOM 679 N N . VAL A 1 88 ? 5.053 -1.967 13.044 1.00 85.94 88 VAL A N 1
ATOM 680 C CA . VAL A 1 88 ? 4.734 -1.616 14.437 1.00 85.94 88 VAL A CA 1
ATOM 681 C C . VAL A 1 88 ? 4.192 -2.816 15.220 1.00 85.94 88 VAL A C 1
ATOM 683 O O . VAL A 1 88 ? 3.978 -2.720 16.422 1.00 85.94 88 VAL A O 1
ATOM 686 N N . LEU A 1 89 ? 3.983 -3.951 14.547 1.00 78.38 89 LEU A N 1
ATOM 687 C CA . LEU A 1 89 ? 3.604 -5.218 15.165 1.00 78.38 89 LEU A CA 1
ATOM 688 C C . LEU A 1 89 ? 4.868 -5.975 15.596 1.00 78.38 89 LEU A C 1
ATOM 690 O O . LEU A 1 89 ? 5.857 -5.980 14.860 1.00 78.38 89 LEU A O 1
ATOM 694 N N . GLU A 1 90 ? 4.807 -6.682 16.730 1.00 71.88 90 GLU A N 1
ATOM 695 C CA . GLU A 1 90 ? 5.889 -7.557 17.236 1.00 71.88 90 GLU A CA 1
ATOM 696 C C . GLU A 1 90 ? 6.235 -8.729 16.301 1.00 71.88 90 GLU A C 1
ATOM 698 O O . GLU A 1 90 ? 7.233 -9.425 16.492 1.00 71.88 90 GLU A O 1
ATOM 703 N N . LEU A 1 91 ? 5.434 -8.944 15.258 1.00 66.25 91 LEU A N 1
ATOM 704 C CA . LEU A 1 91 ? 5.691 -9.93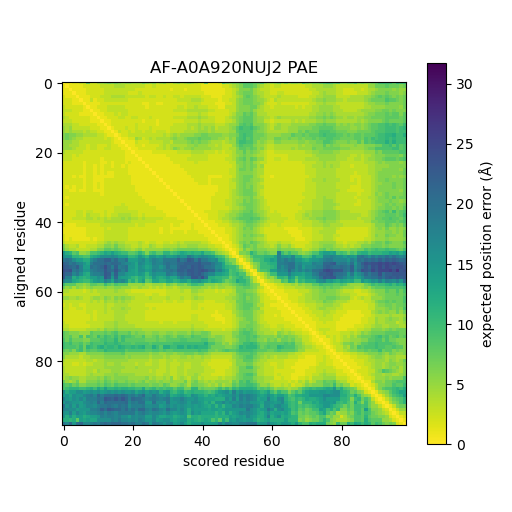8 14.229 1.00 66.25 91 LEU A CA 1
ATOM 705 C C . LEU A 1 91 ? 6.939 -9.559 13.416 1.00 66.25 91 LEU A C 1
ATOM 707 O O . LEU A 1 91 ? 6.888 -8.758 12.477 1.00 66.25 91 LEU A O 1
ATOM 711 N N . GLN A 1 92 ? 8.066 -10.188 13.751 1.00 61.16 92 GLN A N 1
ATOM 712 C CA . GLN A 1 92 ? 9.234 -10.206 12.881 1.00 61.16 92 GLN A CA 1
ATOM 713 C C . GLN A 1 92 ? 8.996 -11.191 11.741 1.00 61.16 92 GLN A C 1
ATOM 715 O O . GLN A 1 92 ? 8.954 -12.408 11.939 1.00 61.16 92 GLN A O 1
ATOM 720 N N . MET A 1 93 ? 8.845 -10.666 10.526 1.00 64.56 93 MET A N 1
ATOM 721 C CA . MET A 1 93 ? 8.777 -11.516 9.348 1.00 64.56 93 MET A CA 1
ATOM 722 C C . MET A 1 93 ? 10.176 -12.052 9.056 1.00 64.56 93 MET A C 1
ATOM 724 O O . MET A 1 93 ? 11.097 -11.292 8.754 1.00 64.56 93 MET A O 1
ATOM 728 N N . LYS A 1 94 ? 10.348 -13.376 9.123 1.00 62.75 94 LYS A N 1
ATOM 729 C CA . LYS A 1 94 ? 11.536 -14.014 8.547 1.00 62.75 94 LYS A CA 1
ATOM 730 C C . LYS A 1 94 ? 11.484 -13.810 7.036 1.00 62.75 94 LYS A C 1
ATOM 732 O O . LYS A 1 94 ? 10.458 -14.085 6.420 1.00 62.75 94 LYS A O 1
ATOM 737 N N . SER A 1 95 ? 12.575 -13.324 6.448 1.00 64.94 95 SER A N 1
ATOM 738 C CA . SER A 1 95 ? 12.693 -13.164 4.996 1.00 64.94 95 SER A CA 1
ATOM 739 C C . SER A 1 95 ? 12.338 -14.476 4.290 1.00 64.94 95 SER A C 1
ATOM 741 O O . SER A 1 95 ? 13.017 -15.486 4.485 1.00 64.94 95 SER A O 1
ATOM 743 N N . GLY A 1 96 ? 11.260 -14.452 3.508 1.00 65.25 96 GLY A N 1
ATOM 744 C CA . GLY A 1 96 ? 10.769 -15.576 2.718 1.00 65.25 96 GLY A CA 1
ATOM 745 C C . GLY A 1 96 ? 11.147 -15.412 1.250 1.00 65.25 96 GLY A C 1
ATOM 746 O O . GLY A 1 96 ? 11.079 -14.306 0.710 1.00 65.25 96 GLY A O 1
ATOM 747 N N . SER A 1 97 ? 11.553 -16.514 0.620 1.00 70.31 97 SER A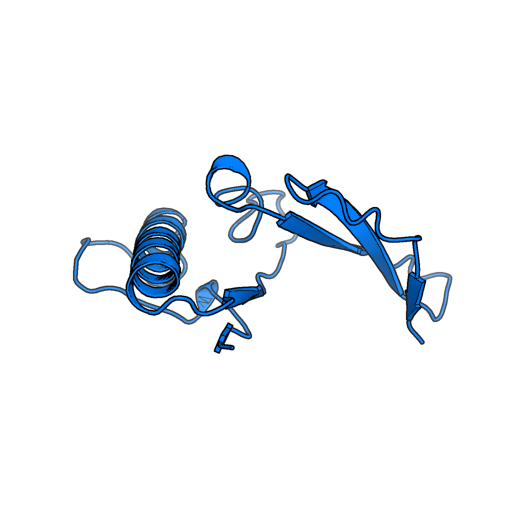 N 1
ATOM 748 C CA . SER A 1 97 ? 11.744 -16.599 -0.827 1.00 70.31 97 SER A CA 1
ATOM 749 C C . SER A 1 97 ? 10.476 -17.175 -1.455 1.00 70.31 97 SER A C 1
ATOM 751 O O . SER A 1 97 ? 9.992 -18.217 -1.009 1.00 70.31 97 SER A O 1
ATOM 753 N N . PHE A 1 98 ? 9.929 -16.480 -2.449 1.00 73.62 98 PHE A N 1
ATOM 754 C CA . PHE A 1 98 ? 8.749 -16.894 -3.208 1.00 73.62 98 PHE A CA 1
ATOM 755 C C . PHE A 1 98 ? 9.206 -17.347 -4.597 1.00 73.62 98 PHE A C 1
ATOM 757 O O . PHE A 1 98 ? 9.915 -16.592 -5.268 1.00 73.62 98 PHE A O 1
ATOM 764 N N . LYS A 1 99 ? 8.837 -18.573 -4.987 1.00 58.50 99 LYS A N 1
ATOM 765 C CA . LYS A 1 99 ? 8.986 -19.080 -6.359 1.00 58.50 99 LYS A CA 1
ATOM 766 C C . LYS A 1 99 ? 7.833 -18.581 -7.216 1.00 58.50 99 LYS A C 1
ATOM 768 O O . LYS A 1 99 ? 6.696 -18.611 -6.694 1.00 58.50 99 LYS A O 1
#

Radius of gyration: 14.65 Å; Cα contacts (8 Å, |Δi|>4): 152; chains: 1; bounding box: 34×37×30 Å

Sequence (99 aa):
MLILDSIQTIYSDNIDSIPGSPGQIRECGQQFLTMSKQNGVSVIVIGHVTKEGIIAGPKMLEHMVDTVLYLEGDPRFDHRVLRQKKTVLELQMKSGSFK